Protein AF-X1B1M5-F1 (afdb_monomer_lite)

Structure (mmCIF, N/CA/C/O backbone):
data_AF-X1B1M5-F1
#
_entry.id   AF-X1B1M5-F1
#
loop_
_atom_site.group_PDB
_atom_site.id
_atom_site.type_symbol
_atom_site.label_atom_id
_atom_site.label_alt_id
_atom_site.label_comp_id
_atom_site.label_asym_id
_atom_site.label_entity_id
_atom_site.label_seq_id
_atom_site.pdbx_PDB_ins_code
_atom_site.Cartn_x
_atom_site.Cartn_y
_atom_site.Cartn_z
_atom_site.occupancy
_atom_site.B_iso_or_equiv
_atom_site.auth_seq_id
_atom_site.auth_comp_id
_atom_site.auth_asym_id
_atom_site.auth_atom_id
_atom_site.pdbx_PDB_model_num
ATOM 1 N N . MET A 1 1 ? 31.743 7.653 -13.276 1.00 78.06 1 MET A N 1
ATOM 2 C CA . MET A 1 1 ? 30.552 7.816 -14.144 1.00 78.06 1 MET A CA 1
ATOM 3 C C . MET A 1 1 ? 29.581 6.682 -13.847 1.00 78.06 1 MET A C 1
ATOM 5 O O . MET A 1 1 ? 30.028 5.549 -13.780 1.00 78.06 1 MET A O 1
ATOM 9 N N . ILE A 1 2 ? 28.296 6.963 -13.608 1.00 69.69 2 ILE A N 1
ATOM 10 C CA . ILE A 1 2 ? 27.277 5.907 -13.443 1.00 69.69 2 ILE A CA 1
ATOM 11 C C . ILE A 1 2 ? 26.919 5.372 -14.834 1.00 69.69 2 ILE A C 1
ATOM 13 O O . ILE A 1 2 ? 26.732 6.165 -15.756 1.00 69.69 2 ILE A O 1
ATOM 17 N N . ASP A 1 3 ? 26.810 4.053 -14.974 1.00 90.44 3 ASP A N 1
ATOM 18 C CA . ASP A 1 3 ? 26.354 3.400 -16.203 1.00 90.44 3 ASP A CA 1
ATOM 19 C C . ASP A 1 3 ? 24.970 3.939 -16.635 1.00 90.44 3 ASP A C 1
ATOM 21 O O . ASP A 1 3 ? 24.054 4.092 -15.818 1.00 90.44 3 ASP A O 1
ATOM 25 N N . LYS A 1 4 ? 24.792 4.243 -17.928 1.00 92.44 4 LYS A N 1
ATOM 26 C CA . LYS A 1 4 ? 23.522 4.759 -18.475 1.00 92.44 4 LYS A CA 1
ATOM 27 C C . LYS A 1 4 ? 22.349 3.796 -18.219 1.00 92.44 4 LYS A C 1
ATOM 29 O O . LYS A 1 4 ? 21.225 4.247 -17.986 1.00 92.44 4 LYS A O 1
ATOM 34 N N . ASN A 1 5 ? 22.594 2.487 -18.208 1.00 90.81 5 ASN A N 1
ATOM 35 C CA . ASN A 1 5 ? 21.602 1.465 -17.877 1.00 90.81 5 ASN A CA 1
ATOM 36 C C . ASN A 1 5 ? 21.251 1.474 -16.389 1.00 90.81 5 ASN A C 1
ATOM 38 O O . ASN A 1 5 ? 20.086 1.306 -16.029 1.00 90.81 5 ASN A O 1
ATOM 42 N N . GLU A 1 6 ? 22.221 1.746 -15.518 1.00 89.69 6 GLU A N 1
ATOM 43 C CA . GLU A 1 6 ? 21.983 1.885 -14.081 1.00 89.69 6 GLU A CA 1
ATOM 44 C C . GLU A 1 6 ? 21.122 3.117 -13.769 1.00 89.69 6 GLU A C 1
ATOM 46 O O . GLU A 1 6 ? 20.178 3.040 -12.981 1.00 89.69 6 GLU A O 1
ATOM 51 N N . GLN A 1 7 ? 21.351 4.235 -14.465 1.00 87.38 7 GLN A N 1
ATOM 52 C CA . GLN A 1 7 ? 20.471 5.404 -14.373 1.00 87.38 7 GLN A CA 1
ATOM 53 C C . GLN A 1 7 ? 19.042 5.098 -14.852 1.00 87.38 7 GLN A C 1
ATOM 55 O O . GLN A 1 7 ? 18.076 5.482 -14.187 1.00 87.38 7 GLN A O 1
ATOM 60 N N . ARG A 1 8 ? 18.887 4.374 -15.973 1.00 89.56 8 ARG A N 1
ATOM 61 C CA . ARG A 1 8 ? 17.570 3.955 -16.490 1.00 89.56 8 ARG A CA 1
ATOM 62 C C . ARG A 1 8 ? 16.833 3.036 -15.513 1.00 89.56 8 ARG A C 1
ATOM 64 O O . ARG A 1 8 ? 15.669 3.302 -15.215 1.00 89.56 8 ARG A O 1
ATOM 71 N N . ARG A 1 9 ? 17.504 2.022 -14.951 1.00 86.75 9 ARG A N 1
ATOM 72 C CA . ARG A 1 9 ? 16.922 1.122 -13.934 1.00 86.75 9 ARG A CA 1
ATOM 73 C C . ARG A 1 9 ? 16.453 1.890 -12.698 1.00 86.75 9 ARG A C 1
ATOM 75 O O . ARG A 1 9 ? 15.325 1.694 -12.250 1.00 86.75 9 ARG A O 1
ATOM 82 N N . ARG A 1 10 ? 17.257 2.839 -12.206 1.00 87.44 10 ARG A N 1
ATOM 83 C CA . ARG A 1 10 ? 16.880 3.709 -11.076 1.00 87.44 10 ARG A CA 1
ATOM 84 C C . ARG A 1 10 ? 15.663 4.584 -11.379 1.00 87.44 10 ARG A C 1
ATOM 86 O O . ARG A 1 10 ? 14.831 4.781 -10.496 1.00 87.44 10 ARG A O 1
ATOM 93 N N . LYS A 1 11 ? 15.536 5.101 -12.607 1.00 89.25 11 LYS A N 1
ATOM 94 C CA . LYS A 1 11 ? 14.368 5.897 -13.022 1.00 89.25 11 LYS A CA 1
ATOM 95 C C . LYS A 1 11 ? 13.088 5.056 -13.003 1.00 89.25 11 LYS A C 1
ATOM 97 O O . LYS A 1 11 ? 12.096 5.493 -12.429 1.00 89.25 11 LYS A O 1
ATOM 102 N N . ILE A 1 12 ? 13.132 3.846 -13.563 1.00 85.50 12 ILE A N 1
ATOM 103 C CA . ILE A 1 12 ? 11.984 2.924 -13.596 1.00 85.50 12 ILE A CA 1
ATOM 104 C C . ILE A 1 12 ? 11.556 2.529 -12.178 1.00 85.50 12 ILE A C 1
ATOM 106 O O . ILE A 1 12 ? 10.371 2.588 -11.858 1.00 85.50 12 ILE A O 1
ATOM 110 N N . ALA A 1 13 ? 12.512 2.191 -11.307 1.00 85.81 13 ALA A N 1
ATOM 111 C CA . ALA A 1 13 ? 12.219 1.820 -9.924 1.00 85.81 13 ALA A CA 1
ATOM 112 C C . ALA A 1 13 ? 11.501 2.945 -9.155 1.00 85.81 13 ALA A C 1
ATOM 114 O O . ALA A 1 13 ? 10.508 2.688 -8.478 1.00 85.81 13 ALA A O 1
ATOM 115 N N . LYS A 1 14 ? 11.945 4.201 -9.312 1.00 87.62 14 LYS A N 1
ATOM 116 C CA . LYS A 1 14 ? 11.306 5.364 -8.668 1.00 87.62 14 LYS A CA 1
ATOM 117 C C . LYS A 1 14 ? 9.878 5.605 -9.153 1.00 87.62 14 LYS A C 1
ATOM 119 O O . LYS A 1 14 ? 9.013 5.937 -8.348 1.00 87.62 14 LYS A O 1
ATOM 124 N N . GLU A 1 15 ? 9.622 5.457 -10.448 1.00 88.44 15 GL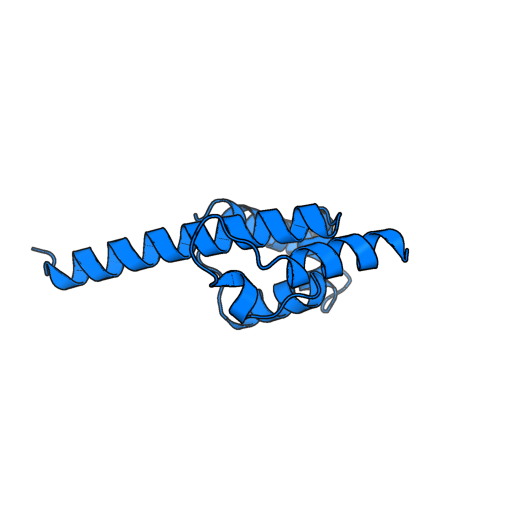U A N 1
ATOM 125 C CA . GLU A 1 15 ? 8.267 5.615 -10.987 1.00 88.44 15 GLU A CA 1
ATOM 126 C C . GLU A 1 15 ? 7.348 4.476 -10.527 1.00 88.44 15 GLU A C 1
ATOM 128 O O . GLU A 1 15 ? 6.246 4.739 -10.048 1.00 88.44 15 GLU A O 1
ATOM 133 N N . SER A 1 16 ? 7.832 3.230 -10.540 1.00 86.50 16 SER A N 1
ATOM 134 C CA . SER A 1 16 ? 7.105 2.076 -9.989 1.00 86.50 16 SER A CA 1
ATOM 135 C C . SER A 1 16 ? 6.758 2.273 -8.507 1.00 86.50 16 SER A C 1
ATOM 137 O O . SER A 1 16 ? 5.610 2.104 -8.099 1.00 86.50 16 SER A O 1
ATOM 139 N N . GLN A 1 17 ? 7.711 2.751 -7.703 1.00 88.62 17 GLN A N 1
ATOM 140 C CA . GLN A 1 17 ? 7.502 3.061 -6.289 1.00 88.62 17 GLN A CA 1
ATOM 141 C C . GLN A 1 17 ? 6.399 4.109 -6.063 1.00 88.62 17 GLN A C 1
ATOM 143 O O . GLN A 1 17 ? 5.573 3.949 -5.163 1.00 88.62 17 GLN A O 1
ATOM 148 N N . LYS A 1 18 ? 6.346 5.167 -6.883 1.00 89.88 18 LYS A N 1
ATOM 149 C CA . LYS A 1 18 ? 5.274 6.174 -6.812 1.00 89.88 18 LYS A CA 1
ATOM 150 C C . LYS 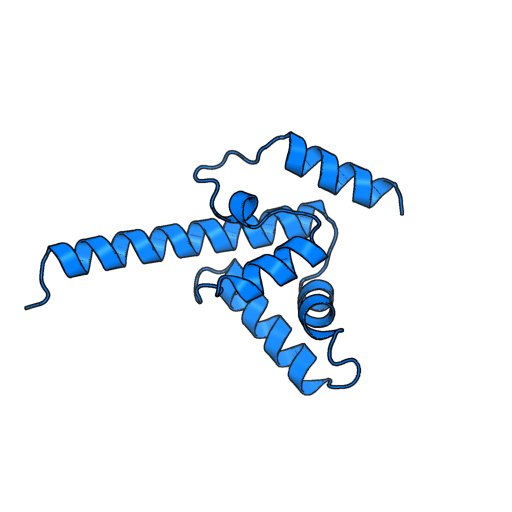A 1 18 ? 3.911 5.589 -7.177 1.00 89.88 18 LYS A C 1
ATOM 152 O O . LYS A 1 18 ? 2.921 5.940 -6.538 1.00 89.88 18 LYS A O 1
ATOM 157 N N . ILE A 1 19 ? 3.851 4.721 -8.188 1.00 88.38 19 ILE A N 1
ATOM 158 C CA . ILE A 1 19 ? 2.612 4.054 -8.615 1.00 88.38 19 ILE A CA 1
ATOM 159 C C . ILE A 1 19 ? 2.069 3.182 -7.479 1.00 88.38 19 ILE A C 1
ATOM 161 O O . ILE A 1 19 ? 0.922 3.354 -7.070 1.00 88.38 19 ILE A O 1
ATOM 165 N N . ILE A 1 20 ? 2.922 2.342 -6.890 1.00 89.81 20 ILE A N 1
ATOM 166 C CA . ILE A 1 20 ? 2.562 1.497 -5.744 1.00 89.81 20 ILE A CA 1
ATOM 167 C C . ILE A 1 20 ? 2.031 2.355 -4.586 1.00 89.81 20 ILE A C 1
ATOM 169 O O . ILE A 1 20 ? 0.969 2.066 -4.035 1.00 89.81 20 ILE A O 1
ATOM 173 N N . GLY A 1 21 ? 2.718 3.453 -4.251 1.00 91.62 21 GLY A N 1
ATOM 174 C CA . GLY A 1 21 ? 2.283 4.376 -3.200 1.00 91.62 21 GLY A CA 1
ATOM 175 C C . GLY A 1 21 ? 0.905 4.996 -3.454 1.00 91.62 21 GLY A C 1
ATOM 176 O O . GLY A 1 21 ? 0.055 5.026 -2.557 1.00 91.62 21 GLY A O 1
ATOM 177 N N . LYS A 1 22 ? 0.640 5.435 -4.693 1.00 91.50 22 LYS A N 1
ATOM 178 C CA . LYS A 1 22 ? -0.677 5.947 -5.108 1.00 91.50 22 LYS A CA 1
ATOM 179 C C . LYS A 1 22 ? -1.769 4.885 -4.953 1.00 91.50 22 LYS A C 1
ATOM 181 O O . LYS A 1 22 ? -2.829 5.199 -4.409 1.00 91.50 22 LYS A O 1
ATOM 186 N N . ASN A 1 23 ? -1.498 3.648 -5.368 1.00 90.25 23 ASN A N 1
ATOM 187 C CA . ASN A 1 23 ? -2.450 2.540 -5.292 1.00 90.25 23 ASN A CA 1
ATOM 188 C C . ASN A 1 23 ? -2.774 2.166 -3.840 1.00 90.25 23 ASN A C 1
ATOM 190 O O . ASN A 1 23 ? -3.950 2.097 -3.484 1.00 90.25 23 ASN A O 1
ATOM 194 N N . ILE A 1 24 ? -1.765 2.061 -2.964 1.00 91.00 24 ILE A N 1
ATOM 195 C CA . ILE A 1 24 ? -1.967 1.859 -1.515 1.00 91.00 24 ILE A CA 1
ATOM 196 C C . ILE A 1 24 ? -2.904 2.934 -0.952 1.00 91.00 24 ILE A C 1
ATOM 198 O O . ILE A 1 24 ? -3.901 2.622 -0.298 1.00 91.00 24 ILE A O 1
ATOM 202 N N . LYS A 1 25 ? -2.626 4.210 -1.250 1.00 92.12 25 LYS A N 1
ATOM 203 C CA . LYS A 1 25 ? -3.443 5.336 -0.781 1.00 92.12 25 LYS A CA 1
ATOM 204 C C . LYS A 1 25 ? -4.882 5.263 -1.300 1.00 92.12 25 LYS A C 1
ATOM 206 O O . LYS A 1 25 ? -5.809 5.580 -0.551 1.00 92.12 25 LYS A O 1
ATOM 211 N N . ARG A 1 26 ? -5.078 4.896 -2.570 1.00 90.25 26 ARG A N 1
ATOM 212 C CA . ARG A 1 26 ? -6.399 4.849 -3.213 1.00 90.25 26 ARG A CA 1
ATOM 213 C C . ARG A 1 26 ? -7.240 3.694 -2.668 1.00 90.25 26 ARG A C 1
ATOM 215 O O . ARG A 1 26 ? -8.340 3.953 -2.187 1.00 90.25 26 ARG A O 1
ATOM 222 N N . TYR A 1 27 ? -6.701 2.476 -2.616 1.00 90.31 27 TYR A N 1
ATOM 223 C CA . TYR A 1 27 ? -7.397 1.321 -2.036 1.00 90.31 27 TYR A CA 1
ATOM 224 C C . TYR A 1 27 ? -7.731 1.527 -0.559 1.00 90.31 27 TYR A C 1
ATOM 226 O O . TYR A 1 27 ? -8.854 1.258 -0.138 1.00 90.31 27 TYR A O 1
ATOM 234 N N . ARG A 1 28 ? -6.811 2.109 0.219 1.00 91.00 28 ARG A N 1
ATOM 235 C CA . ARG A 1 28 ? -7.082 2.466 1.614 1.00 91.00 28 ARG A CA 1
ATOM 236 C C . ARG A 1 28 ? -8.277 3.415 1.750 1.00 91.00 28 ARG A C 1
ATOM 238 O O . ARG A 1 28 ? -9.124 3.211 2.619 1.00 91.00 28 ARG A O 1
ATOM 245 N N . LYS A 1 29 ? -8.344 4.460 0.916 1.00 90.75 29 LYS A N 1
ATOM 246 C CA . LYS A 1 29 ? -9.468 5.411 0.921 1.00 90.75 29 LYS A CA 1
ATOM 247 C C . LYS A 1 29 ? -10.790 4.738 0.550 1.00 90.75 29 LYS A C 1
ATOM 249 O O . LYS A 1 29 ? -11.783 4.992 1.223 1.00 90.75 29 LYS A O 1
ATOM 254 N N . LEU A 1 30 ? -10.790 3.890 -0.479 1.00 88.94 30 LEU A N 1
ATOM 255 C CA . LEU A 1 30 ? -11.978 3.152 -0.920 1.00 88.94 30 LEU A CA 1
ATOM 256 C C . LEU A 1 30 ? -12.506 2.223 0.179 1.00 88.94 30 LEU A C 1
ATOM 258 O O . LEU A 1 30 ? -13.691 2.263 0.496 1.00 88.94 30 LEU A O 1
ATOM 262 N N . ALA A 1 31 ? -11.609 1.492 0.844 1.00 86.56 31 ALA A N 1
ATOM 263 C CA . ALA A 1 31 ? -11.942 0.624 1.971 1.00 86.56 31 ALA A CA 1
ATOM 264 C C . ALA A 1 31 ? -12.402 1.381 3.236 1.00 86.56 31 ALA A C 1
ATOM 266 O O . ALA A 1 31 ? -12.812 0.755 4.209 1.00 86.56 31 ALA A O 1
ATOM 267 N N . GLY A 1 32 ? -12.296 2.717 3.274 1.00 86.94 32 GLY A N 1
ATOM 268 C CA . GLY A 1 32 ? -12.639 3.518 4.454 1.00 86.94 32 GLY A CA 1
ATOM 269 C C . GLY A 1 32 ? -11.672 3.340 5.633 1.00 86.94 32 GLY A C 1
ATOM 270 O O . GLY A 1 32 ? -12.027 3.628 6.772 1.00 86.94 32 GLY A O 1
ATOM 271 N N . ILE A 1 33 ? -10.445 2.871 5.386 1.00 85.56 33 ILE A N 1
ATOM 272 C CA . ILE A 1 33 ? -9.472 2.543 6.437 1.00 85.56 33 ILE A CA 1
ATOM 273 C C . ILE A 1 33 ? -8.549 3.749 6.685 1.00 85.56 33 ILE A C 1
ATOM 275 O O . ILE A 1 33 ? -7.991 4.344 5.761 1.00 85.56 33 ILE A O 1
ATOM 279 N N . SER A 1 34 ? -8.356 4.161 7.939 1.00 87.56 34 SER A N 1
ATOM 280 C CA . SER A 1 34 ? -7.384 5.217 8.268 1.00 87.56 34 SER A CA 1
ATOM 281 C C . SER A 1 34 ? -5.945 4.682 8.158 1.00 87.56 34 SER A C 1
ATOM 283 O O . SER A 1 34 ? -5.710 3.479 8.236 1.00 87.56 34 SER A O 1
ATOM 285 N N . ARG A 1 35 ? -4.943 5.553 7.981 1.00 85.12 35 ARG A N 1
ATOM 286 C CA . ARG A 1 35 ? -3.532 5.106 7.980 1.00 85.12 35 ARG A CA 1
ATOM 287 C C . ARG A 1 35 ? -3.134 4.462 9.302 1.00 85.12 35 ARG A C 1
ATOM 289 O O . ARG A 1 35 ? -2.386 3.496 9.287 1.00 85.12 35 ARG A O 1
ATOM 296 N N . SER A 1 36 ? -3.636 4.998 10.414 1.00 80.19 36 SER A N 1
ATOM 297 C CA . SER A 1 36 ? -3.413 4.438 11.744 1.00 80.19 36 SER A CA 1
ATOM 298 C C . SER A 1 36 ? -3.989 3.034 11.815 1.00 80.19 36 SER A C 1
ATOM 300 O O . SER A 1 36 ? -3.265 2.118 12.163 1.00 80.19 36 SER A O 1
ATOM 302 N N . ASN A 1 37 ? -5.223 2.827 11.351 1.00 81.06 37 ASN A N 1
ATOM 303 C CA . ASN A 1 37 ? -5.828 1.497 11.315 1.00 81.06 37 ASN A CA 1
ATOM 304 C C . ASN A 1 37 ? -5.021 0.541 10.437 1.00 81.06 37 ASN A C 1
ATOM 306 O O . ASN A 1 37 ? -4.835 -0.598 10.822 1.00 81.06 37 ASN A O 1
ATOM 310 N N . LEU A 1 38 ? -4.512 0.991 9.288 1.00 79.38 38 LEU A N 1
ATOM 311 C CA . LEU A 1 38 ? -3.695 0.151 8.411 1.00 79.38 38 LEU A CA 1
ATOM 312 C C . LEU A 1 38 ? -2.340 -0.204 9.040 1.00 79.38 38 LEU A C 1
ATOM 314 O O . LEU A 1 38 ? -1.906 -1.345 8.946 1.00 79.38 38 LEU A O 1
ATOM 318 N N . GLY A 1 39 ? -1.694 0.766 9.692 1.00 75.25 39 GLY A N 1
ATOM 319 C CA . GLY A 1 39 ? -0.450 0.560 10.428 1.00 75.25 39 GLY A CA 1
ATOM 320 C C . GLY A 1 39 ? -0.642 -0.402 11.595 1.00 75.25 39 GLY A C 1
ATOM 321 O O . GLY A 1 39 ? 0.144 -1.327 11.735 1.00 75.25 39 GLY A O 1
ATOM 322 N N . ILE A 1 40 ? -1.717 -0.240 12.370 1.00 68.31 40 ILE A N 1
ATOM 323 C CA . ILE A 1 40 ? -2.014 -1.159 13.464 1.00 68.31 40 ILE A CA 1
ATOM 324 C C . ILE A 1 40 ? -2.473 -2.518 12.908 1.00 68.31 40 ILE A C 1
ATOM 326 O O . ILE A 1 40 ? -2.048 -3.520 13.432 1.00 68.31 40 ILE A O 1
ATOM 330 N N . LEU A 1 41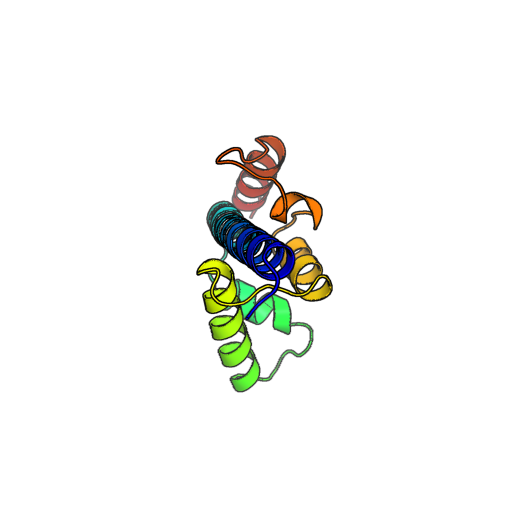 ? -3.232 -2.621 11.807 1.00 68.56 41 LEU A N 1
ATOM 331 C CA . LEU A 1 41 ? -3.606 -3.907 11.171 1.00 68.56 41 LEU A CA 1
ATOM 332 C C . LEU A 1 41 ? -2.420 -4.682 10.605 1.00 68.56 41 LEU A C 1
ATOM 334 O O . LEU A 1 41 ? -2.386 -5.899 10.748 1.00 68.56 41 LEU A O 1
ATOM 338 N N . ALA A 1 42 ? -1.446 -3.994 10.013 1.00 66.06 42 ALA A N 1
ATOM 339 C CA . ALA A 1 42 ? -0.187 -4.613 9.611 1.00 66.06 42 ALA A CA 1
ATOM 340 C C . ALA A 1 42 ? 0.615 -5.122 10.824 1.00 66.06 42 ALA A C 1
ATOM 342 O O . ALA A 1 42 ? 1.380 -6.068 10.696 1.00 66.06 42 ALA A O 1
ATOM 343 N N . LEU A 1 43 ? 0.408 -4.519 11.999 1.00 63.28 43 LEU A N 1
ATOM 344 C CA . LEU A 1 43 ? 1.082 -4.872 13.247 1.00 63.28 43 LEU A CA 1
ATOM 345 C C . LEU A 1 43 ? 0.247 -5.695 14.226 1.00 63.28 43 LEU A C 1
ATOM 347 O O . LEU A 1 43 ? 0.815 -6.206 15.167 1.00 63.28 43 LEU A O 1
ATOM 351 N N . PHE A 1 44 ? -1.067 -5.864 14.057 1.00 53.69 44 PHE A N 1
ATOM 352 C CA . PHE A 1 44 ? -1.979 -6.514 15.018 1.00 53.69 44 PHE A CA 1
ATOM 353 C C . PHE A 1 44 ? -1.742 -8.041 15.115 1.00 53.69 44 PHE A C 1
ATOM 355 O O . PHE A 1 44 ? -2.491 -8.749 15.797 1.00 53.69 44 PHE A O 1
ATOM 362 N N . TYR A 1 45 ? -0.699 -8.550 14.455 1.00 55.53 45 TYR A N 1
ATOM 363 C CA . TYR A 1 45 ? -0.065 -9.828 14.775 1.00 55.53 45 TYR A CA 1
ATOM 364 C C . TYR A 1 45 ? 0.874 -9.747 16.006 1.00 55.53 45 TYR A C 1
ATOM 366 O O . TYR A 1 45 ? 1.120 -10.778 16.616 1.00 55.53 45 TYR A O 1
ATOM 374 N N . ASP A 1 46 ? 1.267 -8.546 16.442 1.00 56.97 46 ASP A N 1
ATOM 375 C CA . ASP A 1 46 ? 1.967 -8.186 17.687 1.00 56.97 46 ASP A CA 1
ATOM 376 C C . ASP A 1 46 ? 1.150 -7.110 18.442 1.00 56.97 46 ASP A C 1
ATOM 378 O O . ASP A 1 46 ? 1.264 -5.901 18.244 1.00 56.97 46 ASP A O 1
ATOM 382 N N . ARG A 1 47 ? 0.183 -7.541 19.261 1.00 51.47 47 ARG A N 1
ATOM 383 C CA . ARG A 1 47 ? -0.981 -6.703 19.633 1.00 51.47 47 ARG A CA 1
ATOM 384 C C . ARG A 1 47 ? -0.777 -5.592 20.668 1.00 51.47 47 ARG A C 1
ATOM 386 O O . ARG A 1 47 ? -1.735 -4.859 20.892 1.00 51.47 47 ARG A O 1
ATOM 393 N N . ASN A 1 48 ? 0.387 -5.424 21.293 1.00 63.56 48 ASN A N 1
ATOM 394 C CA . ASN A 1 48 ? 0.489 -4.573 22.493 1.00 63.56 48 ASN A CA 1
ATOM 395 C C . ASN A 1 48 ? 1.576 -3.488 22.462 1.00 63.56 48 ASN A C 1
ATOM 397 O O . ASN A 1 48 ? 1.779 -2.820 23.476 1.00 63.56 48 ASN A O 1
ATOM 401 N N . ASP A 1 49 ? 2.228 -3.248 21.322 1.00 73.94 49 ASP A N 1
ATOM 402 C CA . ASP A 1 49 ? 3.305 -2.259 21.238 1.00 73.94 49 ASP A CA 1
ATOM 403 C C . ASP A 1 49 ? 2.853 -0.937 20.567 1.00 73.94 49 ASP A C 1
ATOM 405 O O . ASP A 1 49 ? 2.637 -0.816 19.351 1.00 73.94 49 ASP A O 1
ATOM 409 N N . GLN A 1 50 ? 2.691 0.105 21.395 1.00 74.31 50 GLN A N 1
ATOM 410 C CA . GLN A 1 50 ? 2.370 1.464 20.939 1.00 74.31 50 GLN A CA 1
ATOM 411 C C . GLN A 1 50 ? 3.511 2.111 20.139 1.00 74.31 50 GLN A C 1
ATOM 413 O O . GLN A 1 50 ? 3.262 2.980 19.294 1.00 74.31 50 GLN A O 1
ATOM 418 N N . GLU A 1 51 ? 4.759 1.740 20.410 1.00 80.44 51 GLU A N 1
ATOM 419 C CA . GLU A 1 51 ? 5.932 2.231 19.697 1.00 80.44 51 GLU A CA 1
ATOM 420 C C . GLU A 1 51 ? 5.992 1.633 18.290 1.00 80.44 51 GLU A C 1
ATOM 422 O O . GLU A 1 51 ? 6.178 2.366 17.311 1.00 80.44 51 GLU A O 1
ATOM 427 N N . GLU A 1 52 ? 5.737 0.332 18.160 1.00 77.38 52 GLU A N 1
ATOM 428 C CA . GLU A 1 52 ? 5.614 -0.323 16.859 1.00 77.38 52 GLU A CA 1
ATOM 429 C C . GLU A 1 52 ? 4.478 0.286 16.045 1.00 77.38 52 GLU A C 1
ATOM 431 O O . GLU A 1 52 ? 4.698 0.684 14.897 1.00 77.38 52 GLU A O 1
ATOM 436 N N . SER A 1 53 ? 3.311 0.501 16.659 1.00 77.31 53 SER A N 1
ATOM 437 C CA . SER A 1 53 ? 2.152 1.149 16.023 1.00 77.31 53 SER A CA 1
ATOM 438 C C . SER A 1 53 ? 2.506 2.489 15.365 1.00 77.31 53 SER A C 1
ATOM 440 O O . SER A 1 53 ? 2.133 2.760 14.214 1.00 77.31 53 SER A O 1
ATOM 442 N N . LYS A 1 54 ? 3.297 3.321 16.055 1.00 82.88 54 LYS A N 1
ATOM 443 C CA . LYS A 1 54 ? 3.805 4.590 15.508 1.00 82.88 54 LYS A CA 1
ATOM 444 C C . LYS A 1 54 ? 4.786 4.362 14.354 1.00 82.88 54 LYS A C 1
ATOM 446 O O . LYS A 1 54 ? 4.694 5.059 13.337 1.00 82.88 54 LYS A O 1
ATOM 451 N N . LYS A 1 55 ? 5.696 3.388 14.470 1.00 84.12 55 LYS A N 1
ATOM 452 C CA . LYS A 1 55 ? 6.663 3.039 13.413 1.00 84.12 55 LYS A CA 1
ATOM 453 C C . LYS A 1 55 ? 5.955 2.564 12.141 1.00 84.12 55 LYS A C 1
ATOM 455 O O . LYS A 1 55 ? 6.288 3.052 11.057 1.00 84.12 55 LYS A O 1
ATOM 460 N N . ALA A 1 56 ? 4.945 1.695 12.234 1.00 84.06 56 ALA A N 1
ATOM 461 C CA . ALA A 1 56 ? 4.197 1.262 11.051 1.00 84.06 56 ALA A CA 1
ATOM 462 C C . ALA A 1 56 ? 3.403 2.401 10.421 1.00 84.06 56 ALA A C 1
ATOM 464 O O . ALA A 1 56 ? 3.454 2.550 9.203 1.00 84.06 56 ALA A O 1
ATOM 465 N N . TYR A 1 57 ? 2.744 3.259 11.207 1.00 86.62 57 TYR A N 1
ATOM 466 C CA . TYR A 1 57 ? 2.068 4.438 10.657 1.00 86.62 57 TYR A CA 1
ATOM 467 C C . TYR A 1 57 ? 3.018 5.294 9.802 1.00 86.62 57 TYR A C 1
ATOM 469 O O . TYR A 1 57 ? 2.705 5.638 8.657 1.00 86.62 57 TYR A O 1
ATOM 477 N N . GLN A 1 58 ? 4.205 5.608 10.331 1.00 89.44 58 GLN A N 1
ATOM 478 C CA . GLN A 1 58 ? 5.212 6.386 9.605 1.00 89.44 58 GLN A CA 1
ATOM 479 C C . GLN A 1 58 ? 5.680 5.668 8.336 1.00 89.44 58 GLN A C 1
ATOM 481 O O . GLN A 1 58 ? 5.867 6.301 7.295 1.00 89.44 58 GLN A O 1
ATOM 486 N N . LYS A 1 59 ? 5.842 4.347 8.407 1.00 89.62 59 LYS A N 1
ATOM 487 C CA . LYS A 1 59 ? 6.242 3.499 7.284 1.00 89.62 59 LYS A CA 1
ATOM 488 C C . LYS A 1 59 ? 5.185 3.486 6.173 1.00 89.62 59 LYS A C 1
ATOM 490 O O . LYS A 1 59 ? 5.520 3.772 5.027 1.00 89.62 59 LYS A O 1
ATOM 495 N N . ILE A 1 60 ? 3.907 3.299 6.512 1.00 90.44 60 ILE A N 1
ATOM 496 C CA . ILE A 1 60 ? 2.783 3.408 5.568 1.00 90.44 60 ILE A CA 1
ATOM 497 C C . ILE A 1 60 ? 2.729 4.799 4.933 1.00 90.44 60 ILE A C 1
ATOM 499 O O . ILE A 1 60 ? 2.529 4.918 3.726 1.00 90.44 60 ILE A O 1
ATOM 503 N N . ASN A 1 61 ? 2.959 5.862 5.708 1.00 91.62 61 ASN A N 1
ATOM 504 C CA . ASN A 1 61 ? 3.005 7.215 5.157 1.00 91.62 61 ASN A CA 1
ATOM 505 C C . ASN A 1 61 ? 4.136 7.379 4.122 1.00 91.62 61 ASN A C 1
ATOM 507 O O . ASN A 1 61 ? 3.911 7.947 3.054 1.00 91.62 61 ASN A O 1
ATOM 511 N N . LYS A 1 62 ? 5.328 6.828 4.390 1.00 93.12 62 LYS A N 1
ATOM 512 C CA . LYS A 1 62 ? 6.442 6.820 3.425 1.00 93.12 62 LYS A CA 1
ATOM 513 C C . LYS A 1 62 ? 6.119 6.007 2.169 1.00 93.12 62 LYS A C 1
ATOM 515 O O . LYS A 1 62 ? 6.537 6.403 1.081 1.00 93.12 62 LYS A O 1
ATOM 520 N N . PHE A 1 63 ? 5.373 4.909 2.300 1.00 92.44 63 PHE A N 1
ATOM 521 C CA . PHE A 1 63 ? 4.905 4.117 1.161 1.00 92.44 63 PHE A CA 1
ATOM 522 C C . PHE A 1 63 ? 3.933 4.907 0.290 1.00 92.44 63 PHE A C 1
ATOM 524 O O . PHE A 1 63 ? 4.170 5.044 -0.905 1.00 92.44 63 PHE A O 1
ATOM 531 N N . GLU A 1 64 ? 2.889 5.499 0.879 1.00 91.12 64 GLU A N 1
ATOM 532 C CA . GLU A 1 64 ? 1.896 6.289 0.137 1.00 91.12 64 GLU A CA 1
ATOM 533 C C . GLU A 1 64 ? 2.504 7.493 -0.593 1.00 91.12 64 GLU A C 1
ATOM 535 O O . GLU A 1 64 ? 2.027 7.882 -1.659 1.00 91.12 64 GLU A O 1
ATOM 540 N N . GLN A 1 65 ? 3.542 8.103 -0.016 1.00 91.06 65 GLN A N 1
ATOM 541 C CA . GLN A 1 65 ? 4.270 9.219 -0.624 1.00 91.06 65 GLN A CA 1
ATOM 542 C C . GLN A 1 65 ? 5.247 8.769 -1.723 1.00 91.06 65 GLN A C 1
ATOM 544 O O . GLN A 1 65 ? 5.826 9.608 -2.407 1.00 91.06 65 GLN A O 1
ATOM 549 N N . GLY A 1 66 ? 5.458 7.459 -1.898 1.00 89.50 66 GLY A N 1
ATOM 550 C CA . GLY A 1 66 ? 6.476 6.933 -2.803 1.00 89.50 66 GLY A CA 1
ATOM 551 C C . GLY A 1 66 ? 7.900 7.269 -2.348 1.00 89.50 66 GLY A C 1
ATOM 552 O O . GLY A 1 66 ? 8.810 7.283 -3.169 1.00 89.50 66 GLY A O 1
ATOM 553 N N . HIS A 1 67 ? 8.105 7.551 -1.056 1.00 92.62 67 HIS A N 1
ATOM 554 C CA . HIS A 1 67 ? 9.416 7.831 -0.459 1.00 92.62 67 HIS A CA 1
ATOM 555 C C . HIS A 1 67 ? 10.157 6.554 -0.058 1.00 92.62 67 HIS A C 1
ATOM 557 O O . HIS A 1 67 ? 11.384 6.522 -0.077 1.00 92.62 67 HIS A O 1
ATOM 563 N N . GLN A 1 68 ? 9.421 5.480 0.245 1.00 90.31 68 GLN A N 1
ATOM 564 C CA . GLN A 1 68 ? 9.985 4.155 0.505 1.00 90.31 68 GLN A CA 1
ATOM 565 C C . GLN A 1 68 ? 9.247 3.083 -0.309 1.00 90.31 68 GLN A C 1
ATOM 567 O O . GLN A 1 68 ? 8.027 3.151 -0.439 1.00 90.31 68 GLN A O 1
ATOM 572 N N . GLN A 1 69 ? 9.979 2.127 -0.890 1.00 86.25 69 GLN A N 1
ATOM 573 C CA . GLN A 1 69 ? 9.383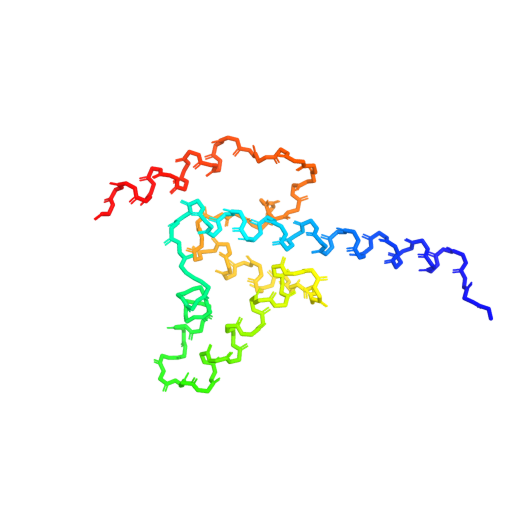 1.003 -1.610 1.00 86.25 69 GLN A CA 1
ATOM 574 C C . GLN A 1 69 ? 8.969 -0.082 -0.604 1.00 86.25 69 GLN A C 1
ATOM 576 O O . GLN A 1 69 ? 9.819 -0.508 0.186 1.00 86.25 69 GLN A O 1
ATOM 581 N N . PRO A 1 70 ? 7.707 -0.541 -0.623 1.00 88.75 70 PRO A N 1
ATOM 582 C CA . PRO A 1 70 ? 7.285 -1.672 0.191 1.00 88.75 70 PRO A CA 1
ATOM 583 C C . PRO A 1 70 ? 7.922 -2.975 -0.305 1.00 88.75 70 PRO A C 1
ATOM 585 O O . PRO A 1 70 ? 8.043 -3.208 -1.511 1.00 88.75 70 PRO A O 1
ATOM 588 N N . LYS A 1 71 ? 8.296 -3.852 0.621 1.00 89.88 71 LYS A N 1
ATOM 589 C CA . LYS A 1 71 ? 8.712 -5.227 0.336 1.00 89.88 71 LYS A CA 1
ATOM 590 C C . LYS A 1 71 ? 7.496 -6.079 -0.036 1.00 89.88 71 LYS A C 1
ATOM 592 O O . LYS A 1 71 ? 6.362 -5.780 0.329 1.00 89.88 71 LYS A O 1
ATOM 597 N N . ALA A 1 72 ? 7.734 -7.198 -0.720 1.00 87.12 72 ALA A N 1
ATOM 598 C CA . ALA A 1 72 ? 6.659 -8.079 -1.180 1.00 87.12 72 ALA A CA 1
ATOM 599 C C . ALA A 1 72 ? 5.771 -8.623 -0.042 1.00 87.12 72 ALA A C 1
ATOM 601 O O . ALA A 1 72 ? 4.561 -8.715 -0.224 1.00 87.12 72 ALA A O 1
ATOM 602 N N . HIS A 1 73 ? 6.336 -8.959 1.125 1.00 87.06 73 HIS A N 1
ATOM 603 C CA . HIS A 1 73 ? 5.540 -9.404 2.279 1.00 87.06 73 HIS A CA 1
ATOM 604 C C . HIS A 1 73 ? 4.683 -8.269 2.858 1.00 87.06 73 HIS A C 1
ATOM 606 O O . HIS A 1 73 ? 3.508 -8.483 3.122 1.00 87.06 73 HIS A O 1
ATOM 612 N N . GLU A 1 74 ? 5.217 -7.045 2.931 1.00 88.56 74 GLU A N 1
ATOM 613 C CA . GLU A 1 74 ? 4.479 -5.863 3.401 1.00 88.56 74 GLU A CA 1
ATOM 614 C C . GLU A 1 74 ? 3.291 -5.563 2.478 1.00 88.56 74 GLU A C 1
ATOM 616 O O . GLU A 1 74 ? 2.197 -5.263 2.941 1.00 88.56 74 GLU A O 1
ATOM 621 N N . LEU A 1 75 ? 3.466 -5.708 1.159 1.00 88.62 75 LEU A N 1
ATOM 622 C CA . LEU A 1 75 ? 2.357 -5.592 0.207 1.00 88.62 75 LEU A CA 1
ATOM 623 C C . LEU A 1 75 ? 1.315 -6.700 0.377 1.00 88.62 75 LEU A C 1
ATOM 625 O O . LEU A 1 75 ? 0.135 -6.445 0.165 1.00 88.62 75 LEU A O 1
ATOM 629 N N . ARG A 1 76 ? 1.715 -7.920 0.752 1.00 87.69 76 ARG A N 1
ATOM 630 C CA . ARG A 1 76 ? 0.762 -9.008 1.030 1.00 87.69 76 ARG A CA 1
ATOM 631 C C . ARG A 1 76 ? -0.054 -8.729 2.289 1.00 87.69 76 ARG A C 1
ATOM 633 O O . ARG A 1 76 ? -1.265 -8.915 2.261 1.00 87.69 76 ARG A O 1
ATOM 640 N N . GLU A 1 77 ? 0.581 -8.249 3.352 1.00 85.62 77 GLU A N 1
ATOM 641 C CA . GLU A 1 77 ? -0.096 -7.858 4.597 1.00 85.62 77 GLU A CA 1
ATOM 642 C C . GLU A 1 77 ? -1.062 -6.696 4.364 1.00 85.62 77 GLU A C 1
ATOM 644 O O . GLU A 1 77 ? -2.238 -6.770 4.725 1.00 85.62 77 GLU A O 1
ATOM 649 N N . LEU A 1 78 ? -0.597 -5.657 3.665 1.00 88.00 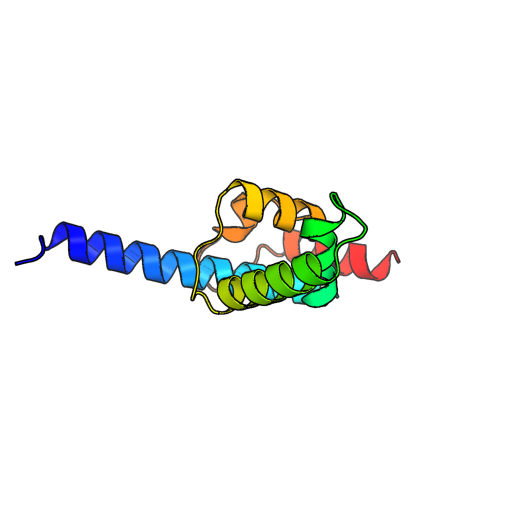78 LEU A N 1
ATOM 650 C CA . LEU A 1 78 ? -1.436 -4.543 3.232 1.00 88.00 78 LEU A CA 1
ATOM 651 C C . LEU A 1 78 ? -2.585 -5.009 2.341 1.00 88.00 78 LEU A C 1
ATOM 653 O O . LEU A 1 78 ? -3.714 -4.552 2.506 1.00 88.00 78 LEU A O 1
ATOM 657 N N . GLY A 1 79 ? -2.306 -5.931 1.421 1.00 88.88 79 GLY A N 1
ATOM 658 C CA . GLY A 1 79 ? -3.297 -6.556 0.558 1.00 88.88 79 GLY A CA 1
ATOM 659 C C . GLY A 1 79 ? -4.384 -7.261 1.358 1.00 88.88 79 GLY A C 1
ATOM 660 O O . GLY A 1 79 ? -5.563 -7.000 1.147 1.00 88.88 79 GLY A O 1
ATOM 661 N N . SER A 1 80 ? -4.000 -8.068 2.346 1.00 86.69 80 SER A N 1
ATOM 662 C CA . SER A 1 80 ? -4.931 -8.745 3.254 1.00 86.69 80 SER A CA 1
ATOM 663 C C . SER A 1 80 ? -5.809 -7.747 4.019 1.00 86.69 80 SER A C 1
ATOM 665 O O . SER A 1 80 ? -7.039 -7.826 3.959 1.00 86.69 80 SER A O 1
ATOM 667 N N . ALA A 1 81 ? -5.196 -6.733 4.643 1.00 84.38 81 ALA A N 1
ATOM 668 C CA . ALA A 1 81 ? -5.910 -5.703 5.401 1.00 84.38 81 ALA A CA 1
ATOM 669 C C . ALA A 1 81 ? -6.893 -4.899 4.532 1.00 84.38 81 ALA A C 1
ATOM 671 O O . ALA A 1 81 ? -7.979 -4.534 4.984 1.00 84.38 81 ALA A O 1
ATOM 672 N N . LEU A 1 82 ? -6.526 -4.642 3.274 1.00 86.56 82 LEU A N 1
ATOM 673 C CA . LEU A 1 82 ? -7.345 -3.914 2.310 1.00 86.56 82 LEU A CA 1
ATOM 674 C C . LEU A 1 82 ? -8.257 -4.824 1.484 1.00 86.56 82 LEU A C 1
ATOM 676 O O . LEU A 1 82 ? -9.101 -4.310 0.774 1.00 86.56 82 LEU A O 1
ATOM 680 N N . SER A 1 83 ? -8.139 -6.152 1.565 1.00 86.06 83 SER A N 1
ATOM 681 C CA . SER A 1 83 ? -8.849 -7.095 0.677 1.00 86.06 83 SER A CA 1
ATOM 682 C C . SER A 1 83 ? -8.557 -6.879 -0.817 1.00 86.06 83 SER A C 1
ATOM 684 O O . SER A 1 83 ? -9.450 -6.910 -1.673 1.00 86.06 83 SER A O 1
ATOM 686 N N . VAL A 1 84 ? -7.278 -6.663 -1.122 1.00 86.62 84 VAL A N 1
ATOM 687 C CA . VAL A 1 84 ? -6.708 -6.559 -2.473 1.00 86.62 84 VAL A CA 1
ATOM 688 C C . VAL A 1 84 ? -5.545 -7.538 -2.631 1.00 86.62 84 VAL A C 1
ATOM 690 O O . VAL A 1 84 ? -4.943 -7.981 -1.653 1.00 86.62 84 VAL A O 1
ATOM 693 N N . THR A 1 85 ? -5.236 -7.914 -3.865 1.00 88.25 85 THR A N 1
ATOM 694 C CA . THR A 1 85 ? -4.136 -8.836 -4.161 1.00 88.25 85 THR A CA 1
ATOM 695 C C . THR A 1 85 ? -2.811 -8.093 -4.311 1.00 88.25 85 THR A C 1
ATOM 697 O O . THR A 1 85 ? -2.774 -6.882 -4.517 1.00 88.25 85 THR A O 1
ATOM 700 N N . LEU A 1 86 ? -1.696 -8.832 -4.258 1.00 86.88 86 LEU A N 1
ATOM 701 C CA . LEU A 1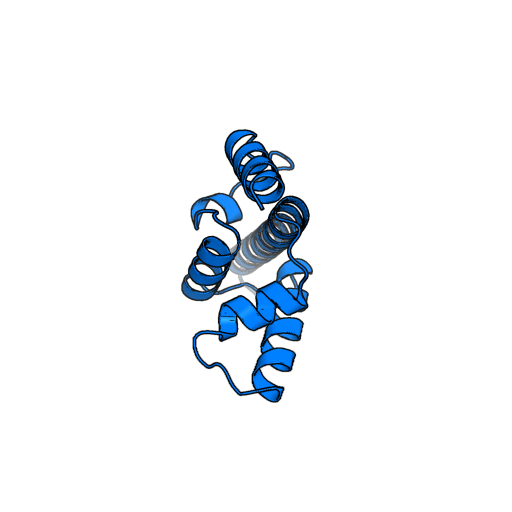 86 ? -0.375 -8.268 -4.543 1.00 86.88 86 LEU A CA 1
ATOM 702 C C . LEU A 1 86 ? -0.336 -7.597 -5.926 1.00 86.88 86 LEU A C 1
ATOM 704 O O . LEU A 1 86 ? 0.249 -6.527 -6.059 1.00 86.88 86 LEU A O 1
ATOM 708 N N . GLY A 1 87 ? -0.975 -8.212 -6.928 1.00 85.88 87 GLY A N 1
ATOM 709 C CA . GLY A 1 87 ? -1.026 -7.704 -8.300 1.00 85.88 87 GLY A CA 1
ATOM 710 C C . GLY A 1 87 ? -1.725 -6.350 -8.410 1.00 85.88 87 GLY A C 1
ATOM 711 O O . GLY A 1 87 ? -1.275 -5.501 -9.176 1.00 85.88 87 GLY A O 1
ATOM 712 N N . ASP A 1 88 ? -2.735 -6.106 -7.571 1.00 86.88 88 ASP A N 1
ATOM 713 C CA . ASP A 1 88 ? -3.532 -4.873 -7.583 1.00 86.88 88 ASP A CA 1
ATOM 714 C C . ASP A 1 88 ? -2.664 -3.629 -7.299 1.00 86.88 88 ASP A C 1
ATOM 716 O O . ASP A 1 88 ? -2.965 -2.534 -7.774 1.00 86.88 88 ASP A O 1
ATOM 720 N N . PHE A 1 89 ? -1.550 -3.773 -6.569 1.00 86.75 89 PHE A N 1
ATOM 721 C CA . PHE A 1 89 ? -0.621 -2.668 -6.295 1.00 86.75 89 PHE A CA 1
ATOM 722 C C . PHE A 1 89 ? 0.271 -2.295 -7.484 1.00 86.75 89 PHE A C 1
ATOM 724 O O . PHE A 1 89 ? 0.744 -1.158 -7.541 1.00 86.75 89 PHE A O 1
ATOM 731 N N . PHE A 1 90 ? 0.496 -3.221 -8.422 1.00 85.50 90 PHE A N 1
ATOM 732 C CA . PHE A 1 90 ? 1.378 -3.030 -9.579 1.00 85.50 90 PHE A CA 1
ATOM 733 C C . PHE A 1 90 ? 0.633 -2.622 -10.851 1.00 85.50 90 PHE A C 1
ATOM 735 O O . PHE A 1 90 ? 1.287 -2.377 -11.865 1.00 85.50 90 PHE A O 1
ATOM 742 N N . ILE A 1 91 ? -0.702 -2.530 -10.812 1.00 75.12 91 ILE A N 1
ATOM 743 C CA . ILE A 1 91 ? -1.491 -2.014 -11.934 1.00 75.12 91 ILE A CA 1
ATOM 744 C C . ILE A 1 91 ? -1.021 -0.584 -12.217 1.00 75.12 91 ILE A C 1
ATOM 746 O O . ILE A 1 91 ? -1.085 0.301 -11.358 1.00 75.12 91 ILE A O 1
ATOM 750 N N . THR A 1 92 ? -0.464 -0.393 -13.410 1.00 63.00 92 THR A N 1
ATOM 751 C CA . THR A 1 92 ? 0.023 0.895 -13.895 1.00 63.00 92 THR A CA 1
ATOM 752 C C . THR A 1 92 ? -1.098 1.661 -14.602 1.00 63.00 92 THR A C 1
ATOM 754 O O . THR A 1 92 ? -2.036 1.065 -15.126 1.00 63.00 92 THR A O 1
ATOM 757 N N . ASN A 1 93 ? -0.946 2.990 -14.646 1.00 56.28 93 ASN A N 1
ATOM 758 C CA . ASN A 1 93 ? -1.906 4.012 -15.099 1.00 56.28 93 ASN A CA 1
ATOM 759 C C . ASN A 1 93 ? -3.036 4.340 -14.115 1.00 56.28 93 ASN A C 1
ATOM 761 O O . ASN A 1 93 ? -3.311 3.605 -13.177 1.00 56.28 93 ASN A O 1
ATOM 765 N N . ASP A 1 94 ? -3.696 5.481 -14.342 1.00 56.94 94 ASP A N 1
ATOM 766 C CA . ASP A 1 94 ? -4.827 6.012 -13.556 1.00 56.94 94 ASP A CA 1
ATOM 767 C C . ASP A 1 94 ? -6.056 5.072 -13.485 1.00 56.94 94 ASP A C 1
ATOM 769 O O . ASP A 1 94 ? -7.065 5.377 -12.837 1.00 56.94 94 ASP A O 1
ATOM 773 N N . TYR A 1 95 ? -5.954 3.907 -14.123 1.00 61.91 95 TYR A N 1
ATOM 774 C CA . TYR A 1 95 ? -6.925 2.835 -14.133 1.00 61.91 95 TYR A CA 1
ATOM 775 C C . TYR A 1 95 ? -6.835 2.013 -12.844 1.00 61.91 95 TYR A C 1
ATOM 777 O O . TYR A 1 95 ? -5.885 1.268 -12.612 1.00 61.91 95 TYR A O 1
ATOM 785 N N . ILE A 1 96 ? -7.863 2.131 -12.009 1.00 66.88 96 ILE A N 1
ATOM 786 C CA . ILE A 1 96 ? -8.182 1.078 -11.050 1.00 66.88 96 ILE A CA 1
ATOM 787 C C . ILE A 1 96 ? -9.102 0.099 -11.753 1.00 66.88 96 ILE A C 1
ATOM 789 O O . ILE A 1 96 ? -10.053 0.527 -12.403 1.00 66.88 96 ILE A O 1
ATOM 793 N N . ASP A 1 97 ? -8.851 -1.196 -11.571 1.00 76.06 97 ASP A N 1
ATOM 794 C CA . ASP A 1 97 ? -9.812 -2.221 -11.961 1.00 76.06 97 ASP A CA 1
ATOM 795 C C . ASP A 1 97 ? -11.146 -1.964 -11.219 1.00 76.06 97 ASP A C 1
ATOM 797 O O . ASP A 1 97 ? -11.182 -2.073 -9.984 1.00 76.06 97 ASP A O 1
ATOM 801 N N . PRO A 1 98 ? -12.249 -1.642 -11.928 1.00 79.75 98 PRO A N 1
ATOM 802 C CA . PRO A 1 98 ? -13.545 -1.358 -11.312 1.00 79.75 98 PRO A CA 1
ATOM 803 C C . PRO A 1 98 ? -14.051 -2.496 -10.417 1.00 79.75 98 PRO A C 1
ATOM 805 O O . PRO A 1 98 ? -14.826 -2.265 -9.494 1.00 79.75 98 PRO A O 1
ATOM 808 N N . ARG A 1 99 ? -13.598 -3.738 -10.639 1.00 81.62 99 ARG A N 1
ATOM 809 C CA . ARG A 1 99 ? -13.930 -4.888 -9.785 1.00 81.62 99 ARG A CA 1
ATOM 810 C C . ARG A 1 99 ? -13.307 -4.754 -8.402 1.00 81.62 99 ARG A C 1
ATOM 812 O O . ARG A 1 99 ? -13.948 -5.101 -7.412 1.00 81.62 99 ARG A O 1
ATOM 819 N N . VAL A 1 100 ? -12.076 -4.247 -8.328 1.00 83.25 100 VAL A N 1
ATOM 820 C CA . VAL A 1 100 ? -11.402 -3.958 -7.057 1.00 83.25 100 VAL A CA 1
ATOM 821 C C . VAL A 1 100 ? -12.120 -2.808 -6.360 1.00 83.25 100 VAL A C 1
ATOM 823 O O . VAL A 1 100 ? -12.453 -2.935 -5.187 1.00 83.25 100 VAL A O 1
ATOM 826 N N . GLU A 1 101 ? -12.436 -1.729 -7.078 1.00 85.06 101 GLU A N 1
ATOM 827 C CA . GLU A 1 101 ? -13.169 -0.584 -6.522 1.00 85.06 101 GLU A CA 1
ATOM 828 C C . GLU A 1 101 ? -14.532 -0.987 -5.944 1.00 85.06 101 GLU A C 1
ATOM 830 O O . GLU A 1 101 ? -14.792 -0.747 -4.763 1.00 85.06 101 GLU A O 1
ATOM 835 N N . ASN A 1 102 ? -15.351 -1.695 -6.723 1.00 84.94 102 ASN A N 1
ATOM 836 C CA . ASN A 1 102 ? -16.659 -2.184 -6.287 1.00 84.94 102 ASN A CA 1
ATOM 837 C C . ASN A 1 102 ? -16.551 -3.138 -5.096 1.00 84.94 102 ASN A C 1
ATOM 839 O O . ASN A 1 102 ? -17.321 -3.019 -4.147 1.00 84.94 102 ASN A O 1
ATOM 843 N N . ARG A 1 103 ? -15.570 -4.053 -5.092 1.00 86.44 103 ARG A N 1
ATOM 844 C CA . ARG A 1 103 ? -15.340 -4.965 -3.960 1.00 86.44 103 ARG A CA 1
ATOM 845 C C . ARG A 1 103 ? -15.042 -4.199 -2.671 1.00 86.44 103 ARG A C 1
ATOM 847 O O . ARG A 1 103 ? -15.575 -4.553 -1.623 1.00 86.44 103 ARG A O 1
ATOM 854 N N . LEU A 1 104 ? -14.212 -3.157 -2.737 1.00 85.94 104 LEU A N 1
ATOM 855 C CA . LEU A 1 104 ? -13.865 -2.340 -1.569 1.00 85.94 104 LEU A CA 1
ATOM 856 C C . LEU A 1 104 ? -15.045 -1.506 -1.067 1.00 85.94 104 LEU A C 1
ATOM 858 O O . LEU A 1 104 ? -15.249 -1.419 0.142 1.00 85.94 104 LEU A O 1
ATOM 862 N N . ILE A 1 105 ? -15.822 -0.919 -1.980 1.00 85.56 105 ILE A N 1
ATOM 863 C CA . ILE A 1 105 ? -17.009 -0.126 -1.637 1.00 85.56 105 ILE A CA 1
ATOM 864 C C . ILE A 1 105 ? -18.099 -1.021 -1.035 1.00 85.56 105 ILE A C 1
ATOM 866 O O . ILE A 1 105 ? -18.640 -0.692 0.017 1.00 85.56 105 ILE A O 1
ATOM 870 N N . ASN A 1 106 ? -18.378 -2.176 -1.641 1.00 83.31 106 ASN A N 1
ATOM 871 C CA . ASN A 1 106 ? -19.378 -3.115 -1.131 1.00 83.31 106 ASN A CA 1
ATOM 872 C C . ASN A 1 106 ? -18.987 -3.634 0.253 1.00 83.31 106 ASN A C 1
ATOM 874 O O . ASN A 1 106 ? -19.774 -3.522 1.186 1.00 83.31 106 ASN A O 1
ATOM 878 N N . LYS A 1 107 ? -17.732 -4.070 0.431 1.00 80.81 107 LYS A N 1
ATOM 879 C CA . LYS A 1 107 ? -17.226 -4.519 1.737 1.00 80.81 107 LYS A CA 1
ATOM 880 C C . LYS A 1 107 ? -17.300 -3.431 2.814 1.00 80.81 107 LYS A C 1
ATOM 882 O O . LYS A 1 107 ? -17.416 -3.738 3.998 1.00 80.81 107 LYS A O 1
ATOM 887 N N . ARG A 1 108 ? -17.192 -2.158 2.424 1.00 81.31 108 ARG A N 1
ATOM 888 C CA . ARG A 1 108 ? -17.377 -1.022 3.332 1.00 81.31 108 ARG A CA 1
ATOM 889 C C . ARG A 1 108 ? -18.842 -0.845 3.742 1.00 81.31 108 ARG A C 1
ATOM 891 O O . ARG A 1 108 ? -19.073 -0.487 4.887 1.00 81.31 108 ARG A O 1
ATOM 898 N N . ASN A 1 109 ? -19.788 -1.073 2.834 1.00 81.50 109 ASN A N 1
ATOM 899 C CA . ASN A 1 109 ? -21.225 -0.926 3.090 1.00 81.50 109 ASN A CA 1
ATOM 900 C C . ASN A 1 109 ? -21.848 -2.143 3.800 1.00 81.50 109 ASN A C 1
ATOM 902 O O . ASN A 1 109 ? -22.929 -2.026 4.360 1.00 81.50 109 ASN A O 1
ATOM 906 N N . GLU A 1 110 ? -21.185 -3.301 3.769 1.00 76.94 110 GLU A N 1
ATOM 907 C CA . GLU A 1 110 ? -21.600 -4.519 4.485 1.00 76.94 110 GLU A CA 1
ATOM 908 C C . GLU A 1 110 ? -21.359 -4.466 6.010 1.00 76.94 110 GLU A C 1
ATOM 910 O O . GLU A 1 110 ? -21.795 -5.374 6.717 1.00 76.94 110 GLU A O 1
ATOM 915 N N . LYS A 1 111 ? -20.649 -3.451 6.525 1.00 58.44 111 LYS A N 1
ATOM 916 C CA . LYS A 1 111 ? -20.332 -3.268 7.954 1.00 58.44 111 LYS A CA 1
ATOM 917 C C . LYS A 1 111 ? -21.181 -2.182 8.596 1.00 58.44 111 LYS A C 1
ATOM 919 O O . LYS A 1 111 ? -21.497 -2.359 9.792 1.00 58.44 111 LYS A O 1
#

Sequence (111 aa):
MIDKNEQRRRKIAKESQKIIGKNIKRYRKLAGISRSNLGILALFYDRNDQEESKKAYQKINKFEQGHQQPKAHELRELGSALSVTLGDFFITNDYIDPRVENRLINKRNEK

Secondary structure (DSSP, 8-state):
---HHHHHHHHHHHHHHHHHHHHHHHHHHHTT--HHHHHHHHHTTSTT-HHHHHHHHHHHHHHHTTSSPPPHHHHHHHHHHHT--TGGGT--SS---HHHHHHHHHHHHT-

InterPro domains:
  IPR001387 Cro/C1-type, helix-turn-helix domain [cd00093] (21-89)
  IPR010982 Lambda repressor-like, DNA-binding domain superfamily [G3DSA:1.10.260.40] (12-92)
  IPR010982 Lambda repressor-like, DNA-binding domain superfamily [SSF47413] (18-97)

Organism: NCBI:txid412755

pLDDT: mean 82.66, std 9.96, range [51.47, 93.12]

Radius of gyration: 15.28 Å; chains: 1; bounding box: 52×19×41 Å

Foldseek 3Di:
DDDPVNVVVVVVLLVQLQLLLCLLVVLCVLLVHDLLNLLQQLVCVPPDDPPSSVVSSVVNVCSNRSVDHDDQVSLCSSCVVSVHHSVQSRDDDPDRDVVSSCVSNVNNVVD